Protein AF-A0A1I8BNV2-F1 (afdb_monomer_lite)

Sequence (95 aa):
MRGRDHGIPSYNKWRHFCGMETVGSFDQMTAQVSDENVRKVLSANYPSPDDLDLYIGGMVEDPVIGGLVGPTLACIISDQFKRTRDGDRQVLDKL

Radius of gyration: 15.28 Å; chains: 1; bounding box: 35×32×44 Å

Structure (mmCIF, N/CA/C/O backbone):
data_AF-A0A1I8BNV2-F1
#
_entry.id   AF-A0A1I8BNV2-F1
#
loop_
_atom_site.group_PDB
_atom_site.id
_atom_site.type_symbol
_atom_site.label_atom_id
_atom_site.label_alt_id
_atom_site.label_comp_id
_atom_site.label_asym_id
_atom_site.label_entity_id
_atom_site.label_seq_id
_atom_site.pdbx_PDB_ins_code
_atom_site.Cartn_x
_atom_site.Cartn_y
_atom_site.Cartn_z
_atom_site.occupancy
_atom_site.B_iso_or_equiv
_atom_site.auth_seq_id
_atom_site.auth_comp_id
_atom_site.auth_asym_id
_atom_site.auth_atom_id
_atom_site.pdbx_PDB_model_num
ATOM 1 N N . MET A 1 1 ? 9.436 8.664 8.268 1.00 57.84 1 MET A N 1
ATOM 2 C CA . MET A 1 1 ? 8.611 9.717 7.635 1.00 57.84 1 MET A CA 1
ATOM 3 C C . MET A 1 1 ? 9.139 10.200 6.272 1.00 57.84 1 MET A C 1
ATOM 5 O O . MET A 1 1 ? 8.723 11.253 5.826 1.00 57.84 1 MET A O 1
ATOM 9 N N . ARG A 1 2 ? 9.927 9.411 5.518 1.00 85.12 2 ARG A N 1
ATOM 10 C CA . ARG A 1 2 ? 10.454 9.854 4.207 1.00 85.12 2 ARG A CA 1
ATOM 11 C C . ARG A 1 2 ? 9.399 10.043 3.110 1.00 85.12 2 ARG A C 1
ATOM 13 O O . ARG A 1 2 ? 9.589 10.856 2.218 1.00 85.12 2 ARG A O 1
ATOM 20 N N . GLY A 1 3 ? 8.297 9.290 3.156 1.00 85.81 3 GLY A N 1
ATOM 21 C CA . GLY A 1 3 ? 7.259 9.390 2.124 1.00 85.81 3 GLY A CA 1
ATOM 22 C C . GLY A 1 3 ? 6.597 10.768 2.075 1.00 85.81 3 GLY A C 1
ATOM 23 O O . GLY A 1 3 ? 6.387 11.304 0.992 1.00 85.81 3 GLY A O 1
ATOM 24 N N . ARG A 1 4 ? 6.350 11.373 3.242 1.00 88.56 4 ARG A N 1
ATOM 25 C CA . ARG A 1 4 ? 5.762 12.714 3.344 1.00 88.56 4 ARG A CA 1
ATOM 26 C C . ARG A 1 4 ? 6.724 13.790 2.851 1.00 88.56 4 ARG A C 1
ATOM 28 O O . ARG A 1 4 ? 6.309 14.654 2.089 1.00 88.56 4 ARG A O 1
ATOM 35 N N . ASP A 1 5 ? 8.006 13.669 3.192 1.00 93.75 5 ASP A N 1
ATOM 36 C CA . ASP A 1 5 ? 9.060 14.572 2.704 1.00 93.75 5 ASP A CA 1
ATOM 37 C C . ASP A 1 5 ? 9.151 14.570 1.168 1.00 93.75 5 ASP A C 1
ATOM 39 O O . ASP A 1 5 ? 9.471 15.580 0.550 1.00 93.75 5 ASP A O 1
ATOM 43 N N . HIS A 1 6 ? 8.850 13.427 0.547 1.00 94.06 6 HIS A N 1
ATOM 44 C CA . HIS A 1 6 ? 8.859 13.244 -0.904 1.00 94.06 6 HIS A CA 1
ATOM 45 C C . HIS A 1 6 ? 7.503 13.552 -1.567 1.00 94.06 6 HIS A C 1
ATOM 47 O O . HIS A 1 6 ? 7.364 13.350 -2.772 1.00 94.06 6 HIS A O 1
ATOM 53 N N . GLY A 1 7 ? 6.492 14.000 -0.812 1.00 94.69 7 GLY A N 1
ATOM 54 C CA . GLY A 1 7 ? 5.154 14.274 -1.346 1.00 94.69 7 GLY A CA 1
ATOM 55 C C . GLY A 1 7 ? 4.458 13.040 -1.928 1.00 94.69 7 GLY A C 1
ATOM 56 O O . GLY A 1 7 ? 3.656 13.170 -2.852 1.00 94.69 7 GLY A O 1
ATOM 57 N N . ILE A 1 8 ? 4.781 11.840 -1.431 1.00 96.31 8 ILE A N 1
ATOM 58 C CA . ILE A 1 8 ? 4.170 10.598 -1.913 1.00 96.31 8 ILE A CA 1
ATOM 59 C C . ILE A 1 8 ? 2.667 10.626 -1.588 1.00 96.31 8 ILE A C 1
ATOM 61 O O . ILE A 1 8 ? 2.311 10.815 -0.422 1.00 96.31 8 ILE A O 1
ATOM 65 N N . PRO A 1 9 ? 1.782 10.412 -2.583 1.00 96.69 9 PRO A N 1
ATOM 66 C CA . PRO A 1 9 ? 0.342 10.346 -2.354 1.00 96.69 9 PRO A CA 1
ATOM 67 C C . PRO A 1 9 ? -0.064 9.239 -1.375 1.00 96.69 9 PRO A C 1
ATOM 69 O O . PRO A 1 9 ? 0.667 8.267 -1.167 1.00 96.69 9 PRO A O 1
ATOM 72 N N . SER A 1 10 ? -1.266 9.363 -0.814 1.00 97.06 10 SER A N 1
ATOM 73 C CA . SER A 1 10 ? -1.800 8.390 0.137 1.00 97.06 10 SER A CA 1
ATOM 74 C C . SER A 1 10 ? -2.041 7.013 -0.477 1.00 97.06 10 SER A C 1
ATOM 76 O O . SER A 1 10 ? -2.115 6.834 -1.696 1.00 97.06 10 SER A O 1
ATOM 78 N N . TYR A 1 11 ? -2.208 6.027 0.396 1.00 97.81 11 TYR A N 1
ATOM 79 C CA . TYR A 1 11 ? -2.522 4.648 0.053 1.00 97.81 11 TYR A CA 1
ATOM 80 C C . TYR A 1 11 ? -3.706 4.528 -0.923 1.00 97.81 11 TYR A C 1
ATOM 82 O O . TYR A 1 11 ? -3.573 3.886 -1.965 1.00 97.81 11 TYR A O 1
ATOM 90 N N . ASN A 1 12 ? -4.827 5.213 -0.668 1.00 97.81 12 ASN A N 1
ATOM 91 C CA . ASN A 1 12 ? -5.992 5.188 -1.562 1.00 97.81 12 ASN A CA 1
ATOM 92 C C . ASN A 1 12 ? -5.688 5.742 -2.966 1.00 97.81 12 ASN A C 1
ATOM 94 O O . ASN A 1 12 ? -6.192 5.214 -3.959 1.00 97.81 12 ASN A O 1
ATOM 98 N N . LYS A 1 13 ? -4.826 6.763 -3.087 1.00 98.19 13 LYS A N 1
ATOM 99 C CA . LYS A 1 13 ? -4.402 7.276 -4.402 1.00 98.19 13 LYS A CA 1
ATOM 100 C C . LYS A 1 13 ? -3.620 6.228 -5.192 1.00 98.19 13 LYS A C 1
ATOM 102 O O . LYS A 1 13 ? -3.826 6.101 -6.397 1.00 98.19 13 LYS A O 1
ATOM 107 N N . TRP A 1 14 ? -2.778 5.450 -4.519 1.00 98.06 14 TRP A N 1
ATOM 108 C CA . TRP A 1 14 ? -2.033 4.359 -5.145 1.00 98.06 14 TRP A CA 1
ATOM 109 C C . TRP A 1 14 ? -2.900 3.146 -5.478 1.00 98.06 14 TRP A C 1
ATOM 111 O O . TRP A 1 14 ? -2.731 2.568 -6.549 1.00 98.06 14 TRP A O 1
ATOM 121 N N . ARG A 1 15 ? -3.885 2.805 -4.637 1.00 97.62 15 ARG A N 1
ATOM 122 C CA . ARG A 1 15 ? -4.901 1.799 -4.989 1.00 97.62 15 ARG A CA 1
ATOM 123 C C . ARG A 1 15 ? -5.620 2.167 -6.279 1.00 97.62 15 ARG A C 1
ATOM 125 O O . ARG A 1 15 ? -5.687 1.350 -7.193 1.00 97.62 15 ARG A O 1
ATOM 132 N N . HIS A 1 16 ? -6.076 3.416 -6.370 1.00 97.94 16 HIS A N 1
ATOM 133 C CA . HIS A 1 16 ? -6.748 3.923 -7.559 1.00 97.94 16 HIS A CA 1
ATOM 134 C C . HIS A 1 16 ? -5.842 3.886 -8.798 1.00 97.94 16 HIS A C 1
ATOM 136 O O . HIS A 1 16 ? -6.272 3.422 -9.850 1.00 97.94 16 HIS A O 1
ATOM 142 N N . PHE A 1 17 ? -4.575 4.303 -8.672 1.00 97.81 17 PHE A N 1
ATOM 143 C CA . PHE A 1 17 ? -3.580 4.178 -9.747 1.00 97.81 17 PHE A CA 1
ATOM 144 C C . PHE A 1 17 ? -3.436 2.729 -10.243 1.00 97.81 17 PHE A C 1
ATOM 146 O O . PHE A 1 17 ? -3.340 2.491 -11.444 1.00 97.81 17 PHE A O 1
ATOM 153 N N . CYS A 1 18 ? -3.483 1.763 -9.328 1.00 97.88 18 CYS A N 1
ATOM 154 C CA . CYS A 1 18 ? -3.430 0.333 -9.622 1.00 97.88 18 CYS A CA 1
ATOM 155 C C . CYS A 1 18 ? -4.769 -0.27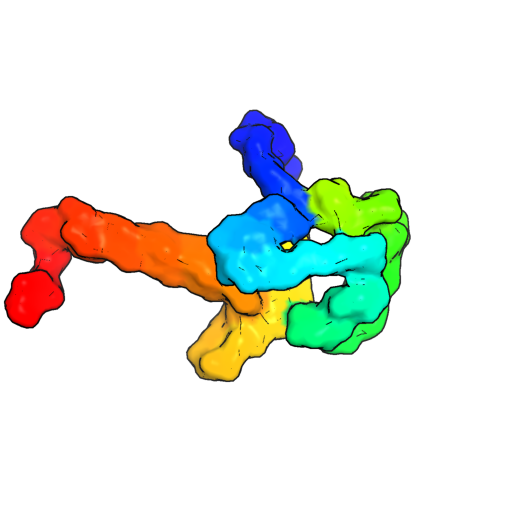5 -10.082 1.00 97.88 18 CYS A C 1
ATOM 157 O O . CYS A 1 18 ? -4.877 -1.496 -10.181 1.00 97.88 18 CYS A O 1
ATOM 159 N N . GLY A 1 19 ? -5.795 0.540 -10.351 1.00 97.50 19 GLY A N 1
ATOM 160 C CA . GLY A 1 19 ? -7.106 0.074 -10.815 1.00 97.50 19 GLY A CA 1
ATOM 161 C C . GLY A 1 19 ? -7.961 -0.599 -9.738 1.00 97.50 19 GLY A C 1
ATOM 162 O O . GLY A 1 19 ? -8.957 -1.239 -10.064 1.00 97.50 19 GLY A O 1
ATOM 163 N N . MET A 1 20 ? -7.587 -0.469 -8.464 1.00 96.69 20 MET A N 1
ATOM 164 C CA . MET A 1 20 ? -8.365 -0.974 -7.336 1.00 96.69 20 MET A CA 1
ATOM 165 C C . MET A 1 20 ? -9.300 0.105 -6.793 1.00 96.69 20 MET A C 1
ATOM 167 O O . MET A 1 20 ? -8.988 1.299 -6.817 1.00 96.69 20 MET A O 1
ATOM 171 N N . GLU A 1 21 ? -10.430 -0.321 -6.232 1.00 96.06 21 GLU A N 1
ATOM 172 C CA . GLU A 1 21 ? -11.323 0.578 -5.504 1.00 96.06 21 GLU A CA 1
ATOM 173 C C . GLU A 1 21 ? -10.643 1.122 -4.242 1.00 96.06 21 GLU A C 1
ATOM 175 O O . GLU A 1 21 ? -9.886 0.419 -3.557 1.00 96.06 21 GLU A O 1
ATOM 180 N N . THR A 1 22 ? -10.916 2.390 -3.941 1.00 96.75 22 THR A N 1
ATOM 181 C CA . THR A 1 22 ? -10.528 3.037 -2.685 1.00 96.75 22 THR A CA 1
ATOM 182 C C . THR A 1 22 ? -11.374 2.512 -1.536 1.00 96.75 22 THR A C 1
ATOM 184 O O . THR A 1 22 ? -12.545 2.188 -1.725 1.00 96.75 22 THR A O 1
ATOM 187 N N . VAL A 1 23 ? -10.815 2.500 -0.331 1.00 96.88 23 VAL A N 1
ATOM 188 C CA . VAL A 1 23 ? -11.554 2.134 0.883 1.00 96.88 23 VAL A CA 1
ATOM 189 C C . VAL A 1 23 ? -12.001 3.387 1.633 1.00 96.88 23 VAL A C 1
ATOM 191 O O . VAL A 1 23 ? -11.225 4.325 1.800 1.00 96.88 23 VAL A O 1
ATOM 194 N N . GLY A 1 24 ? -13.256 3.410 2.079 1.00 96.81 24 GLY A N 1
ATOM 195 C CA . GLY A 1 24 ? -13.830 4.506 2.866 1.00 96.81 24 GLY A CA 1
ATOM 196 C C . GLY A 1 24 ? -13.661 4.335 4.378 1.00 96.81 24 GLY A C 1
ATOM 197 O O . GLY A 1 24 ? -13.798 5.298 5.125 1.00 96.81 24 GLY A O 1
ATOM 198 N N . SER A 1 25 ? -13.349 3.124 4.846 1.00 97.44 25 SER A N 1
ATOM 199 C CA . SER A 1 25 ? -13.017 2.848 6.247 1.00 97.44 25 SER A CA 1
ATOM 200 C C . SER A 1 25 ? -11.998 1.715 6.366 1.00 97.44 25 SER A C 1
ATOM 202 O O . SER A 1 25 ? -11.863 0.889 5.462 1.00 97.44 25 SER A O 1
ATOM 204 N N . PHE A 1 26 ? -11.287 1.648 7.494 1.00 97.56 26 PHE A N 1
ATOM 205 C CA . PHE A 1 26 ? -10.326 0.568 7.742 1.00 97.56 26 PHE A CA 1
ATOM 206 C C . PHE A 1 26 ? -11.002 -0.808 7.789 1.00 97.56 26 PHE A C 1
ATOM 208 O O . PHE A 1 26 ? -10.416 -1.778 7.327 1.00 97.56 26 PHE A O 1
ATOM 215 N N . ASP A 1 27 ? -12.257 -0.896 8.237 1.00 95.69 27 ASP A N 1
ATOM 216 C CA . ASP A 1 27 ? -13.022 -2.151 8.244 1.00 95.69 27 ASP A CA 1
ATOM 217 C C . ASP A 1 27 ? -13.352 -2.670 6.837 1.00 95.69 27 ASP A C 1
ATOM 219 O O . ASP A 1 27 ? -13.534 -3.871 6.653 1.00 95.69 27 ASP A O 1
ATOM 223 N N . GLN A 1 28 ? -13.380 -1.804 5.819 1.00 95.81 28 GLN A N 1
ATOM 224 C CA . GLN A 1 28 ? -13.553 -2.224 4.423 1.00 95.81 28 GLN A CA 1
ATOM 225 C C . GLN A 1 28 ? -12.287 -2.858 3.828 1.00 95.81 28 GLN A C 1
ATOM 227 O O . GLN A 1 28 ? -12.346 -3.446 2.752 1.00 95.81 28 GLN A O 1
ATOM 232 N N . MET A 1 29 ? -11.145 -2.789 4.521 1.00 95.44 29 MET A N 1
ATOM 233 C CA . MET A 1 29 ? -9.885 -3.385 4.066 1.00 95.44 29 MET A CA 1
ATOM 234 C C . MET A 1 29 ? -9.822 -4.905 4.271 1.00 95.44 29 MET A C 1
ATOM 236 O O . MET A 1 29 ? -8.759 -5.485 4.097 1.00 95.44 29 MET A O 1
ATOM 240 N N . THR A 1 30 ? -10.915 -5.582 4.636 1.00 95.50 30 THR A N 1
ATOM 241 C CA . THR A 1 30 ? -10.928 -7.027 4.949 1.00 95.50 30 THR A CA 1
ATOM 242 C C . THR A 1 30 ? -10.386 -7.919 3.841 1.00 95.50 30 THR A C 1
ATOM 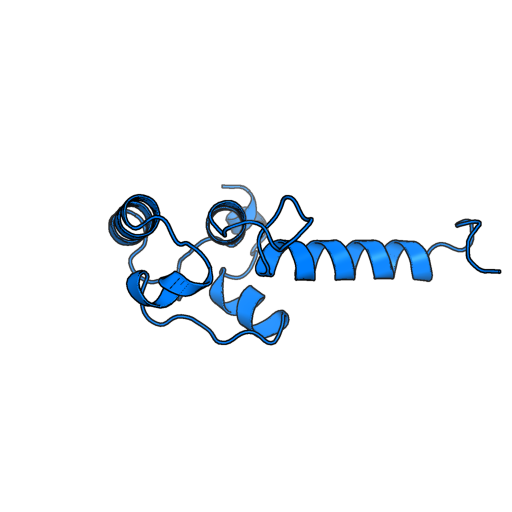244 O O . THR A 1 30 ? -9.799 -8.956 4.132 1.00 95.50 30 THR A O 1
ATOM 247 N N . ALA A 1 31 ? -10.548 -7.508 2.583 1.00 91.94 31 ALA A N 1
ATOM 248 C CA . ALA A 1 31 ? -10.032 -8.235 1.430 1.00 91.94 31 ALA A CA 1
ATOM 249 C C . ALA A 1 31 ? -8.517 -8.066 1.218 1.00 91.94 31 ALA A C 1
ATOM 251 O O . ALA A 1 31 ? -7.927 -8.851 0.482 1.00 91.94 31 ALA A O 1
ATOM 252 N N . GLN A 1 32 ? -7.898 -7.036 1.802 1.00 94.19 32 GLN A N 1
ATOM 253 C CA . GLN A 1 32 ? -6.462 -6.771 1.668 1.00 94.19 32 GLN A CA 1
ATOM 254 C C . GLN A 1 32 ? -5.697 -6.984 2.970 1.00 94.19 32 GLN A C 1
ATOM 256 O O . GLN A 1 32 ? -4.518 -7.278 2.912 1.00 94.19 32 GLN A O 1
ATOM 261 N N . VAL A 1 33 ? -6.340 -6.822 4.123 1.00 97.31 33 VAL A N 1
ATOM 262 C CA . VAL A 1 33 ? -5.761 -6.978 5.457 1.00 97.31 33 VAL A CA 1
ATOM 263 C C . VAL A 1 33 ? -6.717 -7.851 6.257 1.00 97.31 33 VAL A C 1
ATOM 265 O O . VAL A 1 33 ? -7.705 -7.353 6.805 1.00 97.31 33 VAL A O 1
ATOM 268 N N . SER A 1 34 ? -6.474 -9.159 6.292 1.00 97.06 34 SER A N 1
ATOM 269 C CA . SER A 1 34 ? -7.351 -10.118 6.971 1.00 97.06 34 SER A CA 1
ATOM 270 C C . SER A 1 34 ? -7.333 -9.959 8.494 1.00 97.06 34 SER A C 1
ATOM 272 O O . SER A 1 34 ? -8.389 -10.085 9.123 1.00 97.06 34 SER A O 1
ATOM 274 N N . ASP A 1 35 ? -6.183 -9.600 9.074 1.00 97.88 35 ASP A N 1
ATOM 275 C CA . ASP A 1 35 ? -6.010 -9.402 10.516 1.00 97.88 35 ASP A CA 1
ATOM 276 C C . ASP A 1 35 ? -6.766 -8.157 11.023 1.00 97.88 35 ASP A C 1
ATOM 278 O O . ASP A 1 35 ? -6.428 -7.002 10.745 1.00 97.88 35 ASP A O 1
ATOM 282 N N . GLU A 1 36 ? -7.803 -8.398 11.823 1.00 97.94 36 GLU A N 1
ATOM 283 C CA . GLU A 1 36 ? -8.624 -7.355 12.436 1.00 97.94 36 GLU A CA 1
ATOM 284 C C . GLU A 1 36 ? -7.837 -6.459 13.402 1.00 97.94 36 GLU A C 1
ATOM 286 O O . GLU A 1 36 ? -8.110 -5.260 13.481 1.00 97.94 36 GLU A O 1
ATOM 291 N N . ASN A 1 37 ? -6.846 -6.995 14.120 1.00 98.19 37 ASN A N 1
ATOM 292 C CA . ASN A 1 37 ? -6.034 -6.198 15.038 1.00 98.19 37 ASN A CA 1
ATOM 293 C C . ASN A 1 37 ? -5.203 -5.171 14.273 1.00 98.19 37 ASN A C 1
ATOM 295 O O . ASN A 1 37 ? -5.079 -4.032 14.721 1.00 98.19 37 ASN A O 1
ATOM 299 N N . VAL A 1 38 ? -4.696 -5.537 13.093 1.00 98.12 38 VAL A N 1
ATOM 300 C CA . VAL A 1 38 ? -3.988 -4.599 12.217 1.00 98.12 38 VAL A CA 1
ATOM 301 C C . VAL A 1 38 ? -4.929 -3.479 11.777 1.00 98.12 38 VAL A C 1
ATOM 303 O O . VAL A 1 38 ? -4.595 -2.307 11.950 1.00 98.12 38 VAL A O 1
ATOM 306 N N . ARG A 1 39 ? -6.144 -3.803 11.310 1.00 98.06 39 ARG A N 1
ATOM 307 C CA . ARG A 1 39 ? -7.149 -2.788 10.929 1.00 98.06 39 ARG A CA 1
ATOM 308 C C . ARG A 1 39 ? -7.506 -1.857 12.096 1.00 98.06 39 ARG A C 1
ATOM 310 O O . ARG A 1 39 ? -7.569 -0.641 11.910 1.00 98.06 39 ARG A O 1
ATOM 317 N N . LYS A 1 40 ? -7.645 -2.394 13.315 1.00 98.00 40 LYS A N 1
ATOM 318 C CA . LYS A 1 40 ? -7.873 -1.602 14.538 1.00 98.00 40 LYS A CA 1
ATOM 319 C C . LYS A 1 40 ? -6.717 -0.653 14.832 1.00 98.00 40 LYS A C 1
ATOM 321 O O . LYS A 1 40 ? -6.950 0.530 15.074 1.00 98.00 40 LYS A O 1
ATOM 326 N N . VAL A 1 41 ? -5.477 -1.136 14.768 1.00 98.12 41 VAL A N 1
ATOM 327 C CA . VAL A 1 41 ? -4.286 -0.299 14.974 1.00 98.12 41 VAL A CA 1
ATOM 328 C C . VAL A 1 41 ? -4.217 0.817 13.931 1.00 98.12 41 VAL A C 1
ATOM 330 O O . VAL A 1 41 ? -3.930 1.955 14.297 1.00 98.12 41 VAL A O 1
ATOM 333 N N . LEU A 1 42 ? -4.536 0.544 12.663 1.00 97.88 42 LEU A N 1
ATOM 334 C CA . LEU A 1 42 ? -4.603 1.588 11.636 1.00 97.88 42 LEU A CA 1
ATOM 335 C C . LEU A 1 42 ? -5.645 2.652 11.988 1.00 97.88 42 LEU A C 1
ATOM 337 O O . LEU A 1 42 ? -5.310 3.833 12.016 1.00 97.88 42 LEU A O 1
ATOM 341 N N . SER A 1 43 ? -6.863 2.234 12.346 1.00 97.56 43 SER A N 1
ATOM 342 C CA . SER A 1 43 ? -7.946 3.156 12.715 1.00 97.56 43 SER A CA 1
ATOM 343 C C . SER A 1 43 ? -7.642 4.007 13.952 1.00 97.56 43 SER A C 1
ATOM 345 O O . SER A 1 43 ? -8.133 5.125 14.071 1.00 97.56 43 SER A O 1
ATOM 347 N N . ALA A 1 44 ? -6.798 3.509 14.860 1.00 97.88 44 ALA A N 1
ATOM 348 C CA . ALA A 1 44 ? -6.360 4.253 16.037 1.00 97.88 44 ALA A CA 1
ATOM 349 C C . ALA A 1 44 ? -5.283 5.308 15.724 1.00 97.88 44 ALA A C 1
ATOM 351 O O . ALA A 1 44 ? -5.109 6.243 16.503 1.00 97.88 44 ALA A O 1
ATOM 352 N N . ASN A 1 45 ? -4.542 5.158 14.620 1.00 97.56 45 ASN A N 1
ATOM 353 C CA . ASN A 1 45 ? -3.408 6.025 14.273 1.00 97.56 45 ASN A CA 1
ATOM 354 C C . ASN A 1 45 ? -3.692 6.970 13.097 1.00 97.56 45 ASN A C 1
ATOM 356 O O . ASN A 1 45 ? -2.999 7.976 12.946 1.00 97.56 45 ASN A O 1
ATOM 360 N N . TYR A 1 46 ? -4.691 6.662 12.271 1.00 97.00 46 TYR A N 1
ATOM 361 C CA . TYR A 1 46 ? -5.041 7.430 11.082 1.00 97.00 46 TYR A CA 1
ATOM 362 C C . TYR A 1 46 ? -6.525 7.822 11.118 1.00 97.00 46 TYR A C 1
ATOM 364 O O . TYR A 1 46 ? -7.366 6.942 11.301 1.00 97.00 46 TYR A O 1
ATOM 372 N N . PRO A 1 47 ? -6.874 9.109 10.911 1.00 96.50 47 PRO A N 1
ATOM 373 C CA . PRO A 1 47 ? -8.271 9.552 10.908 1.00 96.50 47 PRO A CA 1
ATOM 374 C C . PRO A 1 47 ? -9.107 8.929 9.784 1.00 96.50 47 PRO A C 1
ATOM 376 O O . PRO A 1 47 ? -10.287 8.642 9.974 1.00 96.50 47 PRO A O 1
ATOM 379 N N . SER A 1 48 ? -8.498 8.720 8.616 1.00 97.56 48 SER A N 1
ATOM 380 C CA . SER A 1 48 ? -9.132 8.150 7.428 1.00 97.56 48 SER A CA 1
ATOM 381 C C . SER A 1 48 ? -8.142 7.276 6.650 1.00 97.56 48 SER A C 1
ATOM 383 O O . SER A 1 48 ? -6.940 7.561 6.660 1.00 97.56 48 SER A O 1
ATOM 385 N N . PRO A 1 49 ? -8.603 6.251 5.904 1.00 96.69 49 PRO A N 1
ATOM 386 C CA . PRO A 1 49 ? -7.763 5.569 4.919 1.00 96.69 49 PRO A CA 1
ATOM 387 C C . PRO A 1 49 ? -7.179 6.498 3.839 1.00 96.69 49 PRO A C 1
ATOM 389 O O . PRO A 1 49 ? -6.158 6.167 3.237 1.00 96.69 49 PRO A O 1
ATOM 392 N N . ASP A 1 50 ? -7.776 7.673 3.611 1.00 97.44 50 ASP A N 1
ATOM 393 C CA . ASP A 1 50 ? -7.212 8.697 2.722 1.00 97.44 50 ASP A CA 1
ATOM 394 C C . ASP A 1 50 ? -5.968 9.391 3.296 1.00 97.44 50 ASP A C 1
ATOM 396 O O . ASP A 1 50 ? -5.181 9.937 2.522 1.00 97.44 50 ASP A O 1
ATOM 400 N N . ASP A 1 51 ? -5.753 9.317 4.612 1.00 96.94 51 ASP A N 1
ATOM 401 C CA . ASP A 1 51 ? -4.553 9.814 5.298 1.00 96.94 51 ASP A CA 1
ATOM 402 C C . ASP A 1 51 ? -3.482 8.723 5.470 1.00 96.94 51 ASP A C 1
ATOM 404 O O . ASP A 1 51 ? -2.371 9.003 5.930 1.00 96.94 51 ASP A O 1
ATOM 408 N N . LEU A 1 52 ? -3.804 7.468 5.130 1.00 97.31 52 LEU A N 1
ATOM 409 C CA . LEU A 1 52 ? -2.902 6.337 5.305 1.00 97.31 52 LEU A CA 1
ATOM 410 C C . LEU A 1 52 ? -1.693 6.473 4.372 1.00 97.31 52 LEU A C 1
ATOM 412 O O . LEU A 1 52 ? -1.824 6.545 3.148 1.00 97.31 52 LEU A O 1
ATOM 416 N N . ASP A 1 53 ? -0.493 6.483 4.952 1.00 97.06 53 ASP A N 1
ATOM 417 C CA . ASP A 1 53 ? 0.754 6.546 4.192 1.00 97.06 53 ASP A CA 1
ATOM 418 C C . ASP A 1 53 ? 0.908 5.287 3.317 1.00 97.06 53 ASP A C 1
ATOM 420 O O . ASP A 1 53 ? 0.734 4.171 3.814 1.00 97.06 53 ASP A O 1
ATOM 424 N N . LEU A 1 54 ? 1.318 5.441 2.047 1.00 97.25 54 LEU A N 1
ATOM 425 C CA . LEU A 1 54 ? 1.513 4.312 1.118 1.00 97.25 54 LEU A CA 1
ATOM 426 C C . LEU A 1 54 ? 2.355 3.190 1.736 1.00 97.25 54 LEU A C 1
ATOM 428 O O . LEU A 1 54 ? 1.998 2.024 1.624 1.00 97.25 54 LEU A O 1
ATOM 432 N N . TYR A 1 55 ? 3.483 3.535 2.362 1.00 96.31 55 TYR A N 1
ATOM 433 C CA . TYR A 1 55 ? 4.400 2.532 2.900 1.00 96.31 55 TYR A CA 1
ATOM 434 C C . TYR A 1 55 ? 3.741 1.688 3.994 1.00 96.31 55 TYR A C 1
ATOM 436 O O . TYR A 1 55 ? 3.891 0.473 3.990 1.00 96.31 55 TYR A O 1
ATOM 444 N N . ILE A 1 56 ? 2.981 2.313 4.898 1.00 97.06 56 ILE A N 1
ATOM 445 C CA . ILE A 1 56 ? 2.255 1.577 5.937 1.00 97.06 56 ILE A CA 1
ATOM 446 C C . ILE A 1 56 ? 1.155 0.740 5.296 1.00 97.06 56 ILE A C 1
ATOM 448 O O . ILE A 1 56 ? 1.134 -0.466 5.510 1.00 97.06 56 ILE A O 1
ATOM 452 N N . GLY A 1 57 ? 0.307 1.357 4.467 1.00 96.88 57 GLY A N 1
ATOM 453 C CA . GLY A 1 57 ? -0.807 0.675 3.815 1.00 96.88 57 GLY A CA 1
ATOM 454 C C . GLY A 1 57 ? -0.370 -0.521 2.976 1.00 96.88 57 GLY A C 1
ATOM 455 O O . GLY A 1 57 ? -0.962 -1.578 3.096 1.00 96.88 57 GLY A O 1
ATOM 456 N N . GLY A 1 58 ? 0.704 -0.400 2.196 1.00 97.25 58 GLY A N 1
ATOM 457 C CA . GLY A 1 58 ? 1.216 -1.495 1.372 1.00 97.25 58 GLY A CA 1
ATOM 458 C C . GLY A 1 58 ? 1.897 -2.620 2.158 1.00 97.25 58 GLY A C 1
ATOM 459 O O . GLY A 1 58 ? 1.867 -3.763 1.716 1.00 97.25 58 GLY A O 1
ATOM 460 N N . MET A 1 59 ? 2.508 -2.322 3.311 1.00 97.12 59 MET A N 1
ATOM 461 C CA . MET A 1 59 ? 3.204 -3.324 4.134 1.00 97.12 59 MET A CA 1
ATOM 462 C C . MET A 1 59 ? 2.262 -4.196 4.963 1.00 97.12 59 MET A C 1
ATOM 464 O O . MET A 1 59 ? 2.645 -5.297 5.348 1.00 97.12 59 MET A O 1
ATOM 468 N N . VAL A 1 60 ? 1.069 -3.693 5.280 1.00 97.69 60 VAL A N 1
ATOM 469 C CA . VAL A 1 60 ? 0.078 -4.435 6.071 1.00 97.69 60 VAL A CA 1
ATOM 470 C C . VAL A 1 60 ? -0.825 -5.323 5.224 1.00 97.69 60 VAL A C 1
ATOM 472 O O . VAL A 1 60 ? -1.588 -6.102 5.786 1.00 97.69 60 VAL A O 1
ATOM 475 N N . GLU A 1 61 ? -0.789 -5.178 3.899 1.00 98.38 61 GLU A N 1
ATOM 476 C CA . GLU A 1 61 ? -1.580 -6.025 3.017 1.00 98.38 61 GLU A CA 1
ATOM 477 C C . GLU A 1 61 ? -1.080 -7.472 3.040 1.00 98.38 61 GLU A C 1
ATOM 479 O O . GLU A 1 61 ? 0.124 -7.734 2.984 1.00 98.38 61 GLU A O 1
ATOM 484 N N . ASP A 1 62 ? -2.020 -8.409 3.045 1.00 98.25 62 ASP A N 1
ATOM 485 C CA . ASP A 1 62 ? -1.753 -9.830 2.929 1.00 98.25 62 ASP A CA 1
ATOM 486 C C . ASP A 1 62 ? -1.072 -10.136 1.587 1.00 98.25 62 ASP A C 1
ATOM 488 O O . ASP A 1 62 ? -1.483 -9.603 0.547 1.00 98.25 62 ASP A O 1
ATOM 492 N N . PRO A 1 63 ? -0.052 -11.012 1.569 1.00 98.25 63 PRO A N 1
ATOM 493 C CA . PRO A 1 63 ? 0.627 -11.380 0.339 1.00 98.25 63 PRO A CA 1
ATOM 494 C C . PRO A 1 63 ? -0.318 -11.962 -0.716 1.00 98.25 63 PRO A C 1
ATOM 496 O O . PRO A 1 63 ? -1.186 -12.786 -0.422 1.00 98.25 63 PRO A O 1
ATOM 499 N N . VAL A 1 64 ? -0.093 -11.596 -1.980 1.00 97.25 64 VAL A N 1
ATOM 500 C CA . VAL A 1 64 ? -0.748 -12.268 -3.112 1.00 97.25 64 VAL A CA 1
ATOM 501 C C . VAL A 1 64 ? -0.321 -13.740 -3.198 1.00 97.25 64 VAL A C 1
ATOM 503 O O . VAL A 1 64 ? 0.752 -14.123 -2.729 1.00 97.25 64 VAL A O 1
ATOM 506 N N . ILE A 1 65 ? -1.134 -14.579 -3.847 1.00 96.44 65 ILE A N 1
ATOM 507 C CA . ILE A 1 65 ? -0.828 -16.008 -4.024 1.00 96.44 65 ILE A CA 1
ATOM 508 C C . ILE A 1 65 ? 0.517 -16.169 -4.746 1.00 96.44 65 ILE A C 1
ATOM 510 O O . ILE A 1 65 ? 0.694 -15.692 -5.865 1.00 96.44 65 ILE A O 1
ATOM 514 N N . GLY A 1 66 ? 1.461 -16.859 -4.100 1.00 96.44 66 GLY A N 1
ATOM 515 C CA . GLY A 1 66 ? 2.809 -17.087 -4.632 1.00 96.44 66 GLY A CA 1
ATOM 516 C C . GLY A 1 66 ? 3.751 -15.879 -4.542 1.00 96.44 66 GLY A C 1
ATOM 517 O O . GLY A 1 66 ? 4.851 -15.939 -5.086 1.00 96.44 66 GLY A O 1
ATOM 518 N N . GLY A 1 67 ? 3.343 -14.798 -3.872 1.00 96.06 67 GLY A N 1
ATOM 519 C CA . GLY A 1 67 ? 4.145 -13.597 -3.649 1.00 96.06 67 GLY A CA 1
ATOM 520 C C . GLY A 1 67 ? 4.469 -13.349 -2.174 1.0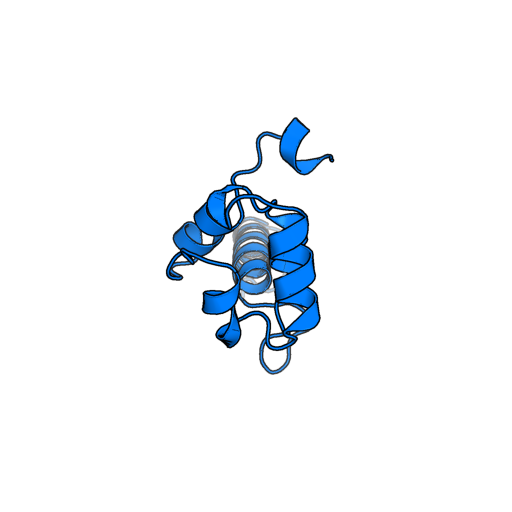0 96.06 67 GLY A C 1
ATOM 521 O O . GLY A 1 67 ? 4.043 -14.082 -1.287 1.00 96.06 67 GLY A O 1
ATOM 522 N N . LEU A 1 68 ? 5.240 -12.287 -1.923 1.00 97.25 68 LEU A N 1
ATOM 523 C CA . LEU A 1 68 ? 5.641 -11.845 -0.575 1.00 97.25 68 LEU A CA 1
ATOM 524 C C . LEU A 1 68 ? 5.034 -10.497 -0.168 1.00 97.25 68 LEU A C 1
ATOM 526 O O . LEU A 1 68 ? 5.229 -10.053 0.957 1.00 97.25 68 LEU A O 1
ATOM 530 N N . VAL A 1 69 ? 4.347 -9.826 -1.090 1.00 98.12 69 VAL A N 1
ATOM 531 C CA . VAL A 1 69 ? 3.776 -8.494 -0.886 1.00 98.12 69 VAL A CA 1
ATOM 532 C C . VAL A 1 69 ? 2.314 -8.490 -1.300 1.00 98.12 69 VAL A C 1
ATOM 534 O O . VAL A 1 69 ? 1.904 -9.297 -2.143 1.00 98.12 69 VAL A O 1
ATOM 537 N N . GLY A 1 70 ? 1.540 -7.581 -0.716 1.00 98.12 70 GLY A N 1
ATOM 538 C CA . GLY A 1 70 ? 0.143 -7.400 -1.075 1.00 98.12 70 GLY A CA 1
ATOM 539 C C . GLY A 1 70 ? -0.078 -6.745 -2.439 1.00 98.12 70 GLY A C 1
ATOM 540 O O . GLY A 1 70 ? 0.877 -6.330 -3.108 1.00 98.12 70 GLY A O 1
ATOM 541 N N . PRO A 1 71 ? -1.341 -6.677 -2.889 1.00 97.75 71 PRO A N 1
ATOM 542 C CA . PRO A 1 71 ? -1.709 -6.267 -4.242 1.00 97.75 71 PRO A CA 1
ATOM 543 C C . PRO A 1 71 ? -1.232 -4.859 -4.627 1.00 97.75 71 PRO A C 1
ATOM 545 O O . PRO A 1 71 ? -0.801 -4.658 -5.765 1.00 97.75 71 PRO A O 1
ATOM 548 N N . THR A 1 72 ? -1.243 -3.891 -3.706 1.00 98.00 72 THR A N 1
ATOM 549 C CA . THR A 1 72 ? -0.792 -2.518 -3.985 1.00 98.00 72 THR A CA 1
ATOM 550 C C . THR A 1 72 ? 0.704 -2.490 -4.288 1.00 98.00 72 THR A C 1
ATOM 552 O O . THR A 1 72 ? 1.129 -1.942 -5.308 1.00 98.00 72 THR A O 1
ATOM 555 N N . LEU A 1 73 ? 1.522 -3.122 -3.439 1.00 98.31 73 LEU A N 1
ATOM 556 C CA . LEU A 1 73 ? 2.966 -3.195 -3.669 1.00 98.31 73 LEU A CA 1
ATOM 557 C C . LEU A 1 73 ? 3.307 -4.090 -4.862 1.00 98.31 73 LEU A C 1
ATOM 559 O O . LEU A 1 73 ? 4.207 -3.740 -5.620 1.00 98.31 73 LEU A O 1
ATOM 563 N N . ALA A 1 74 ? 2.579 -5.186 -5.083 1.00 98.19 74 ALA A N 1
ATOM 564 C CA . ALA A 1 74 ? 2.763 -6.037 -6.256 1.00 98.19 74 ALA A CA 1
ATOM 565 C C . ALA A 1 74 ? 2.568 -5.244 -7.560 1.00 98.19 74 ALA A C 1
ATOM 567 O O . ALA A 1 74 ? 3.404 -5.324 -8.461 1.00 98.19 74 ALA A O 1
ATOM 568 N N . CYS A 1 75 ? 1.516 -4.424 -7.646 1.00 98.38 75 CYS A N 1
ATOM 569 C CA . CYS A 1 75 ? 1.277 -3.526 -8.777 1.00 98.38 75 CYS A CA 1
ATOM 570 C C . CYS A 1 75 ? 2.426 -2.521 -8.973 1.00 98.38 75 CYS A C 1
ATOM 572 O O . CYS A 1 75 ? 3.007 -2.457 -10.056 1.00 98.38 75 CYS A O 1
ATOM 574 N N . ILE A 1 76 ? 2.797 -1.771 -7.928 1.00 98.38 76 ILE A N 1
ATOM 575 C CA . ILE A 1 76 ? 3.828 -0.726 -8.030 1.00 98.38 76 ILE A CA 1
ATOM 576 C C . ILE A 1 76 ? 5.183 -1.336 -8.399 1.00 98.38 76 ILE A C 1
ATOM 578 O O . ILE A 1 76 ? 5.836 -0.880 -9.334 1.00 98.38 76 ILE A O 1
ATOM 582 N N . ILE A 1 77 ? 5.602 -2.387 -7.692 1.00 98.31 77 ILE A N 1
ATOM 583 C CA . ILE A 1 77 ? 6.885 -3.055 -7.922 1.00 98.31 77 ILE A CA 1
ATOM 584 C C . ILE A 1 77 ? 6.916 -3.635 -9.338 1.00 98.31 77 ILE A C 1
ATOM 586 O O . ILE A 1 77 ? 7.866 -3.377 -10.073 1.00 98.31 77 ILE A O 1
ATOM 590 N N . SER A 1 78 ? 5.878 -4.363 -9.760 1.00 97.56 78 SER A N 1
ATOM 591 C CA . SER A 1 78 ? 5.856 -4.966 -11.099 1.00 97.56 78 SER A CA 1
ATOM 592 C C . SER A 1 78 ? 5.883 -3.927 -12.222 1.00 97.56 78 SER A C 1
ATOM 594 O O . SER A 1 78 ? 6.637 -4.110 -13.177 1.00 97.56 78 SER A O 1
ATOM 596 N N . ASP A 1 79 ? 5.142 -2.819 -12.107 1.00 97.94 79 ASP A N 1
ATOM 597 C CA . ASP A 1 79 ? 5.174 -1.724 -13.085 1.00 97.94 79 ASP A CA 1
ATOM 598 C C . ASP A 1 79 ? 6.573 -1.097 -13.177 1.00 97.94 79 ASP A C 1
ATOM 600 O O . ASP A 1 79 ? 7.101 -0.934 -14.280 1.00 97.94 79 ASP A O 1
ATOM 604 N N . GLN A 1 80 ? 7.221 -0.823 -12.040 1.00 97.88 80 GLN A N 1
ATOM 605 C CA . GLN A 1 80 ? 8.573 -0.262 -12.036 1.00 97.88 80 GLN A CA 1
ATOM 606 C C . GLN A 1 80 ? 9.603 -1.231 -12.628 1.00 97.88 80 GLN A C 1
ATOM 608 O O . GLN A 1 80 ? 10.337 -0.853 -13.540 1.00 97.88 80 GLN A O 1
ATOM 613 N N . PHE A 1 81 ? 9.622 -2.493 -12.189 1.00 96.50 81 PHE A N 1
ATOM 614 C CA . PHE A 1 81 ? 10.548 -3.495 -12.726 1.00 96.50 81 PHE A CA 1
ATOM 615 C C . PHE A 1 81 ? 10.327 -3.743 -14.220 1.00 96.50 81 PHE A C 1
ATOM 617 O O . PHE A 1 81 ? 11.298 -3.854 -14.970 1.00 96.50 81 PHE A O 1
ATOM 624 N N . LYS A 1 82 ? 9.069 -3.772 -14.679 1.00 95.75 82 LYS A N 1
ATOM 625 C CA . LYS A 1 82 ? 8.742 -3.884 -16.103 1.00 95.75 82 LYS A CA 1
ATOM 626 C C . LYS A 1 82 ? 9.308 -2.706 -16.893 1.00 95.75 82 LYS A C 1
ATOM 628 O O . LYS A 1 82 ? 9.978 -2.931 -17.894 1.00 95.75 82 LYS A O 1
ATOM 633 N N . ARG A 1 83 ? 9.090 -1.464 -16.445 1.00 96.00 83 ARG A N 1
ATOM 634 C CA . ARG A 1 83 ? 9.622 -0.262 -17.114 1.00 96.00 83 ARG A CA 1
ATOM 635 C C . ARG A 1 83 ? 11.142 -0.265 -17.173 1.00 96.00 83 ARG A C 1
ATOM 637 O O . ARG A 1 83 ? 11.699 0.064 -18.216 1.00 96.00 83 ARG A O 1
ATOM 644 N N . THR A 1 84 ? 11.810 -0.650 -16.087 1.00 95.50 84 THR A N 1
ATOM 645 C CA . THR A 1 84 ? 13.273 -0.756 -16.060 1.00 95.50 84 THR A CA 1
ATOM 646 C C . THR A 1 84 ? 13.761 -1.806 -17.051 1.00 95.50 84 THR A C 1
ATOM 648 O O . THR A 1 84 ? 14.618 -1.502 -17.874 1.00 95.50 84 THR A O 1
ATOM 651 N N . ARG A 1 85 ? 13.174 -3.009 -17.043 1.00 93.38 85 ARG A N 1
ATOM 652 C CA . ARG A 1 85 ? 13.522 -4.088 -17.977 1.00 93.38 85 ARG A CA 1
ATOM 653 C C . ARG A 1 85 ? 13.298 -3.681 -19.436 1.00 93.38 85 ARG A C 1
ATOM 655 O O . ARG A 1 85 ? 14.177 -3.841 -20.278 1.00 93.38 85 ARG A O 1
ATOM 662 N N . ASP A 1 86 ? 12.121 -3.143 -19.738 1.00 93.12 86 ASP A N 1
ATOM 663 C CA . ASP A 1 86 ? 11.725 -2.781 -21.100 1.00 93.12 86 ASP A CA 1
ATOM 664 C C . ASP A 1 86 ? 12.501 -1.543 -21.593 1.00 93.12 86 ASP A C 1
ATOM 666 O O . ASP A 1 86 ? 12.790 -1.429 -22.785 1.00 93.12 86 ASP A O 1
ATOM 670 N N . GLY A 1 87 ? 12.912 -0.650 -20.689 1.00 92.94 87 GLY A N 1
ATOM 671 C CA . GLY A 1 87 ? 13.707 0.545 -20.984 1.00 92.94 87 GLY A CA 1
ATOM 672 C C . GLY A 1 87 ? 15.218 0.309 -21.075 1.00 92.94 87 GLY A C 1
ATOM 673 O O . GLY A 1 87 ? 15.901 1.042 -21.789 1.00 92.94 87 GLY A O 1
ATOM 674 N N . ASP A 1 88 ? 15.755 -0.718 -20.417 1.00 92.69 88 ASP A N 1
ATOM 675 C CA . ASP A 1 88 ? 17.192 -0.996 -20.415 1.00 92.69 88 ASP A CA 1
ATOM 676 C C . ASP A 1 88 ? 17.609 -1.781 -21.666 1.00 92.69 88 ASP A C 1
ATOM 678 O O . ASP A 1 88 ? 17.170 -2.903 -21.920 1.00 92.69 88 ASP A O 1
ATOM 682 N N . ARG A 1 89 ? 18.455 -1.170 -22.498 1.00 86.56 89 ARG A N 1
ATOM 683 C CA . ARG A 1 89 ? 18.957 -1.763 -23.745 1.00 86.56 89 ARG A CA 1
ATOM 684 C C . ARG A 1 89 ? 19.857 -2.980 -23.507 1.00 86.56 89 ARG A C 1
ATOM 686 O O . ARG A 1 89 ? 19.994 -3.787 -24.419 1.00 86.56 89 ARG A O 1
ATOM 693 N N . GLN A 1 90 ? 20.492 -3.083 -22.341 1.00 87.31 90 GLN A N 1
ATOM 694 C CA . GLN A 1 90 ? 21.483 -4.119 -22.043 1.00 87.31 90 GLN A CA 1
ATOM 695 C C . GLN A 1 90 ? 20.879 -5.375 -21.407 1.00 87.31 90 GLN A C 1
ATOM 697 O O . GLN A 1 90 ? 21.570 -6.386 -21.305 1.00 87.31 90 GLN A O 1
ATOM 702 N N . VAL A 1 91 ? 19.603 -5.340 -21.008 1.00 82.25 91 VAL A N 1
ATOM 703 C CA . VAL A 1 91 ? 18.901 -6.523 -20.499 1.00 82.25 91 VAL A CA 1
ATOM 704 C C . VAL A 1 91 ? 18.840 -7.588 -21.595 1.00 82.25 91 VAL A C 1
ATOM 706 O O . VAL A 1 91 ? 18.265 -7.372 -22.662 1.00 82.25 91 VAL A O 1
ATOM 709 N N . LEU A 1 92 ? 19.460 -8.734 -21.306 1.00 69.31 92 LEU A N 1
ATOM 710 C CA . LEU A 1 92 ? 19.752 -9.802 -22.267 1.00 69.31 92 LEU A CA 1
ATOM 711 C C . LEU A 1 92 ? 18.502 -10.560 -22.749 1.00 69.31 92 LEU A C 1
ATOM 713 O O . LEU A 1 92 ? 18.542 -11.1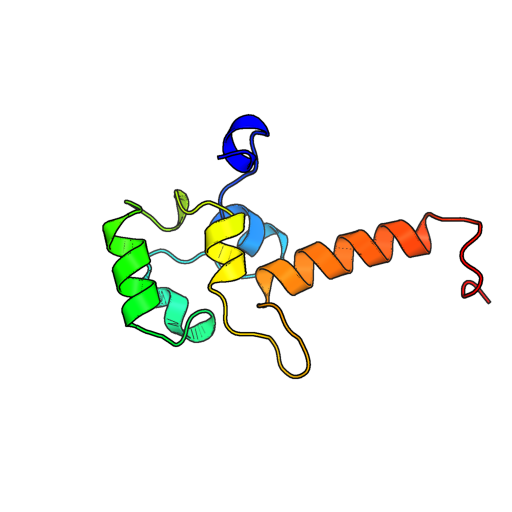80 -23.807 1.00 69.31 92 LEU A O 1
ATOM 717 N N . ASP A 1 93 ? 17.381 -10.442 -22.038 1.00 63.56 93 ASP A N 1
ATOM 718 C CA . ASP A 1 93 ? 16.147 -11.200 -22.295 1.00 63.56 93 ASP A CA 1
ATOM 719 C C . ASP A 1 93 ? 15.203 -10.526 -23.314 1.00 63.56 93 ASP A C 1
ATOM 721 O O . ASP A 1 93 ? 14.007 -10.806 -23.347 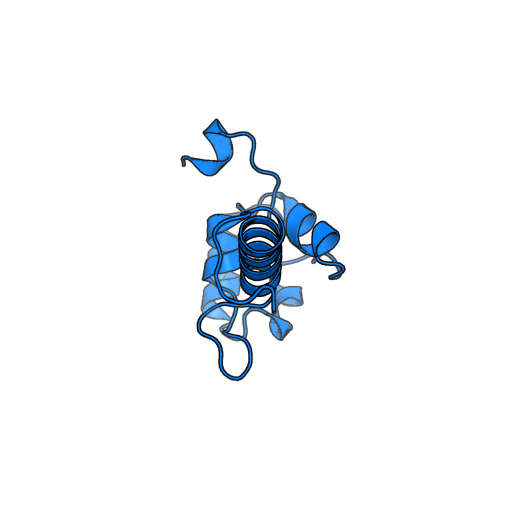1.00 63.56 93 ASP A O 1
ATOM 725 N N . LYS A 1 94 ? 15.715 -9.603 -24.141 1.00 57.91 94 LYS A N 1
ATOM 726 C CA . LYS A 1 94 ? 14.958 -8.940 -25.224 1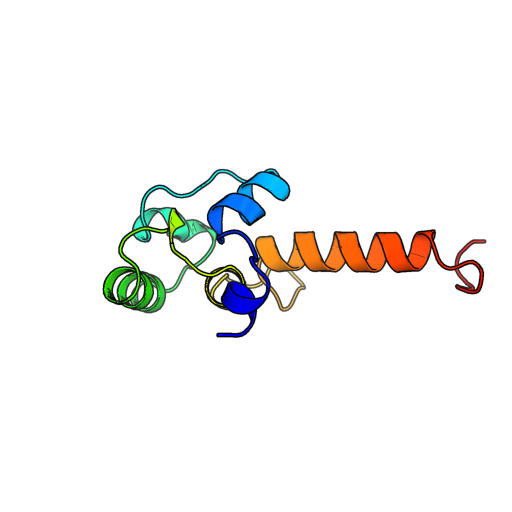.00 57.91 94 LYS A CA 1
ATOM 727 C C . LYS A 1 94 ? 14.957 -9.717 -26.557 1.00 57.91 94 LYS A C 1
ATOM 729 O O . LYS A 1 94 ? 14.698 -9.107 -27.594 1.00 57.91 94 LYS A O 1
ATOM 734 N N . LEU A 1 95 ? 15.264 -11.019 -26.543 1.00 51.38 95 LEU A N 1
ATOM 735 C CA . LEU A 1 95 ? 15.226 -11.905 -27.720 1.00 51.38 95 LEU A CA 1
ATOM 736 C C . LEU A 1 95 ? 13.838 -12.510 -27.944 1.00 51.38 95 LEU A C 1
ATOM 738 O O . LEU A 1 95 ? 13.276 -13.066 -26.976 1.00 51.38 95 LEU A O 1
#

InterPro domains:
  IPR010255 Haem peroxidase superfamily [SSF48113] (1-90)
  IPR019791 Haem peroxidase, animal-type [PF03098] (1-89)
  IPR019791 Haem peroxidase, animal-type [PS50292] (1-95)
  IPR037120 Haem peroxidase domain superfamily, animal type [G3DSA:1.10.640.10] (1-92)

Organism: Meloidogyne hapla (NCBI:txid6305)

Secondary structure (DSSP, 8-state):
-HHHHTTPPBHHHHHHHTTPPPPSSGGGGGGT---HHHHHHHHHH-S-GGG-BHHHHHHSSPPPTT-SS-HHHHHHHHHHHHHHHHH-TT-TT--

pLDDT: mean 94.26, std 8.73, range [51.38, 98.38]

Foldseek 3Di:
DVCVVVVNFAQQVLCVVLVHHGDFALVVCCVFAVDPVLSVVCVVVDVTSRRHHNVSNFQRGDADVVGDTTPSCCSVVVVVVVCCCVVDPPNPPPD